Protein AF-A0A6Y4RVZ0-F1 (afdb_monomer_lite)

Sequence (167 aa):
KNNSGSYFFIASILFIFIGVGSVVYKILFAELLGWKANIINALSYLLGFLDVVAIHYLMPDSSITFALVALYAPVAILPIIYISFRYIYVLKTKVNFNTYKLLLSRSSGFLIFSSLSIIVLQTDYIVMSQKLSAADIIKYTVTMKIFGLMFFIYTAVLQALWPVCAE

Organism: Salmonella enteritidis (NCBI:txid149539)

Radius of gyration: 18.91 Å; chains: 1; bounding box: 50×36×54 Å

Structure (mmCIF, N/CA/C/O backbone):
data_AF-A0A6Y4RVZ0-F1
#
_entry.id   AF-A0A6Y4RVZ0-F1
#
loop_
_atom_site.group_PDB
_atom_site.id
_atom_site.type_symbol
_atom_site.label_atom_id
_atom_site.label_alt_id
_atom_site.label_comp_id
_atom_site.label_asym_id
_atom_site.label_entity_id
_atom_site.label_seq_id
_atom_site.pdbx_PDB_ins_code
_atom_site.Cartn_x
_atom_site.Cartn_y
_atom_site.Cartn_z
_atom_site.occupancy
_atom_site.B_iso_or_equiv
_atom_site.auth_seq_id
_atom_site.auth_comp_id
_atom_site.auth_asym_id
_atom_site.auth_atom_id
_atom_site.pdbx_PDB_model_num
ATOM 1 N N . LYS A 1 1 ? 8.655 6.072 -27.971 1.00 44.38 1 LYS A N 1
ATOM 2 C CA . LYS A 1 1 ? 7.985 7.221 -27.304 1.00 44.38 1 LYS A CA 1
ATOM 3 C C . LYS A 1 1 ? 7.981 6.937 -25.807 1.00 44.38 1 LYS A C 1
ATOM 5 O O . LYS A 1 1 ? 7.703 5.806 -25.440 1.00 44.38 1 LYS A O 1
ATOM 10 N N . ASN A 1 2 ? 8.413 7.886 -24.978 1.00 48.25 2 ASN A N 1
ATOM 11 C CA . ASN A 1 2 ? 8.783 7.636 -23.582 1.00 48.25 2 ASN A CA 1
ATOM 12 C C . ASN A 1 2 ? 7.532 7.346 -22.718 1.00 48.25 2 ASN A C 1
ATOM 14 O O . ASN A 1 2 ? 6.879 8.273 -22.247 1.00 48.25 2 ASN A O 1
ATOM 18 N N . ASN A 1 3 ? 7.175 6.066 -22.543 1.00 62.31 3 ASN A N 1
ATOM 19 C CA . ASN A 1 3 ? 6.017 5.613 -21.747 1.00 62.31 3 ASN A CA 1
ATOM 20 C C . ASN A 1 3 ? 6.174 5.858 -20.232 1.00 62.31 3 ASN A C 1
ATOM 22 O O . ASN A 1 3 ? 5.250 5.589 -19.467 1.00 62.31 3 ASN A O 1
ATOM 26 N N . SER A 1 4 ? 7.309 6.407 -19.790 1.00 70.06 4 SER A N 1
ATOM 27 C CA . SER A 1 4 ? 7.631 6.665 -18.381 1.00 70.06 4 SER A CA 1
ATOM 28 C C . SER A 1 4 ? 6.583 7.508 -17.654 1.00 70.06 4 SER A C 1
ATOM 30 O O . SER A 1 4 ? 6.268 7.221 -16.502 1.00 70.06 4 SER A O 1
ATOM 32 N N . GLY A 1 5 ? 5.981 8.493 -18.332 1.00 81.19 5 GLY A N 1
ATOM 33 C CA . GLY A 1 5 ? 4.900 9.297 -17.748 1.00 81.19 5 GLY A CA 1
ATOM 34 C C . GLY A 1 5 ? 3.633 8.484 -17.460 1.00 81.19 5 GLY A C 1
ATOM 35 O O . GLY A 1 5 ? 2.980 8.696 -16.443 1.00 81.19 5 GLY A O 1
ATOM 36 N N . SER A 1 6 ? 3.319 7.504 -18.313 1.00 85.12 6 SER A N 1
ATOM 37 C CA . SER A 1 6 ? 2.167 6.619 -18.118 1.00 85.12 6 SER A CA 1
ATOM 38 C C . SER A 1 6 ? 2.402 5.642 -16.964 1.00 85.12 6 SER A C 1
ATOM 40 O O . SER A 1 6 ? 1.520 5.486 -16.122 1.00 85.12 6 SER A O 1
ATOM 42 N N . TYR A 1 7 ? 3.601 5.052 -16.866 1.00 88.44 7 TYR A N 1
ATOM 43 C CA . TYR A 1 7 ? 3.949 4.163 -15.752 1.00 88.44 7 TYR A CA 1
ATOM 44 C C . TYR A 1 7 ? 3.878 4.887 -14.407 1.00 88.44 7 TYR A C 1
ATOM 46 O O . TYR A 1 7 ? 3.285 4.368 -13.463 1.00 88.44 7 TYR A O 1
ATOM 54 N N . PHE A 1 8 ? 4.431 6.103 -14.338 1.00 89.06 8 PHE A N 1
ATOM 55 C CA . PHE A 1 8 ? 4.379 6.930 -13.137 1.00 89.06 8 PHE A CA 1
ATOM 56 C C . PHE A 1 8 ? 2.935 7.215 -12.716 1.00 89.06 8 PHE A C 1
ATOM 58 O O . PHE A 1 8 ? 2.566 6.953 -11.576 1.00 89.06 8 PHE A O 1
ATOM 65 N N . PHE A 1 9 ? 2.099 7.680 -13.648 1.00 92.94 9 PHE A N 1
ATOM 66 C CA . PHE A 1 9 ? 0.710 8.026 -13.361 1.00 92.94 9 PHE A CA 1
ATOM 67 C C . PHE A 1 9 ? -0.105 6.832 -12.839 1.00 92.94 9 PHE A C 1
ATOM 69 O O . PHE A 1 9 ? -0.793 6.944 -11.824 1.00 92.94 9 PHE A O 1
ATOM 76 N N . ILE A 1 10 ? 0.008 5.674 -13.496 1.00 93.12 10 ILE A N 1
ATOM 77 C CA . ILE A 1 10 ? -0.713 4.455 -13.099 1.00 93.12 10 ILE A CA 1
ATOM 78 C C . ILE A 1 10 ? -0.245 3.977 -11.722 1.00 93.12 10 ILE A C 1
ATOM 80 O O . ILE A 1 10 ? -1.072 3.658 -10.866 1.00 93.12 10 ILE A O 1
ATOM 84 N N . ALA A 1 11 ? 1.067 3.985 -11.477 1.00 92.56 11 ALA A N 1
ATOM 85 C CA . ALA A 1 11 ? 1.624 3.640 -10.177 1.00 92.56 11 ALA A CA 1
ATOM 86 C C . ALA A 1 11 ? 1.118 4.584 -9.076 1.00 92.56 11 ALA A C 1
ATOM 88 O O . ALA A 1 11 ? 0.687 4.116 -8.026 1.00 92.56 11 ALA A O 1
ATOM 89 N N . SER A 1 12 ? 1.109 5.900 -9.317 1.00 93.25 12 SER A N 1
ATOM 90 C CA . SER A 1 12 ? 0.607 6.882 -8.349 1.00 93.25 12 SER A CA 1
ATOM 91 C C . SER A 1 12 ? -0.847 6.622 -7.968 1.00 93.25 12 SER A C 1
ATOM 93 O O . SER A 1 12 ? -1.167 6.631 -6.782 1.00 93.25 12 SER A O 1
ATOM 95 N N . ILE A 1 13 ? -1.717 6.339 -8.944 1.00 94.50 13 ILE A N 1
ATOM 96 C CA . ILE A 1 13 ? -3.122 6.006 -8.672 1.00 94.50 13 ILE A CA 1
ATOM 97 C C . ILE A 1 13 ? -3.213 4.771 -7.773 1.00 94.50 13 ILE A C 1
ATOM 99 O O . ILE A 1 13 ? -3.864 4.820 -6.730 1.00 94.50 13 ILE A O 1
ATOM 103 N N . LEU A 1 14 ? -2.531 3.682 -8.134 1.00 94.94 14 LEU A N 1
ATOM 104 C CA . LEU A 1 14 ? -2.558 2.441 -7.357 1.00 94.94 14 LEU A CA 1
ATOM 105 C C . LEU A 1 14 ? -2.051 2.655 -5.927 1.00 94.94 14 LEU A C 1
ATOM 107 O O . LEU A 1 14 ? -2.698 2.217 -4.978 1.00 94.94 14 LEU A O 1
ATOM 111 N N . PHE A 1 15 ? -0.946 3.382 -5.748 1.00 93.75 15 PHE A N 1
ATOM 112 C CA . PHE A 1 15 ? -0.397 3.655 -4.420 1.00 93.75 15 PHE A CA 1
ATOM 113 C C . PHE A 1 15 ? -1.278 4.577 -3.573 1.00 93.75 15 PHE A C 1
ATOM 115 O O . PHE A 1 15 ? -1.323 4.400 -2.356 1.00 93.75 15 PHE A O 1
ATOM 122 N N . ILE A 1 16 ? -2.034 5.500 -4.179 1.00 94.31 16 ILE A N 1
ATOM 123 C CA . ILE A 1 16 ? -3.056 6.275 -3.460 1.00 94.31 16 ILE A CA 1
ATOM 124 C C . ILE A 1 16 ? -4.141 5.338 -2.922 1.00 94.31 16 ILE A C 1
ATOM 126 O O . ILE A 1 16 ? -4.470 5.409 -1.738 1.00 94.31 16 ILE A O 1
ATOM 130 N N . PHE A 1 17 ? -4.660 4.424 -3.748 1.00 94.38 17 PHE A N 1
ATOM 131 C CA . PHE A 1 17 ? -5.671 3.464 -3.300 1.00 94.38 17 PHE A CA 1
ATOM 132 C C . PHE A 1 17 ? -5.137 2.504 -2.231 1.00 94.38 17 PHE A C 1
ATOM 134 O O . PHE A 1 17 ? -5.833 2.255 -1.249 1.00 94.38 17 PHE A O 1
ATOM 141 N N . ILE A 1 18 ? -3.890 2.035 -2.346 1.00 94.88 18 ILE A N 1
ATOM 142 C CA . ILE A 1 18 ? -3.221 1.263 -1.284 1.00 94.88 18 ILE A CA 1
ATOM 143 C C . ILE A 1 18 ? -3.139 2.088 0.008 1.00 94.88 18 ILE A C 1
ATOM 145 O O . ILE A 1 18 ? -3.452 1.587 1.090 1.00 94.88 18 ILE A O 1
ATOM 149 N N . GLY A 1 19 ? -2.766 3.367 -0.094 1.00 91.31 19 GLY A N 1
ATOM 150 C CA . GLY A 1 19 ? -2.718 4.292 1.036 1.00 91.31 19 GLY A CA 1
ATOM 151 C C . GLY A 1 19 ? -4.073 4.431 1.732 1.00 91.31 19 GLY A C 1
ATOM 152 O O . GLY A 1 19 ? -4.146 4.310 2.955 1.00 91.31 19 GLY A O 1
ATOM 153 N N . VAL A 1 20 ? -5.155 4.596 0.969 1.00 91.06 20 VAL A N 1
ATOM 154 C CA . VAL A 1 20 ? -6.533 4.637 1.491 1.00 91.06 20 VAL A CA 1
ATOM 155 C C . VAL A 1 20 ? -6.924 3.299 2.127 1.00 91.06 20 VAL A C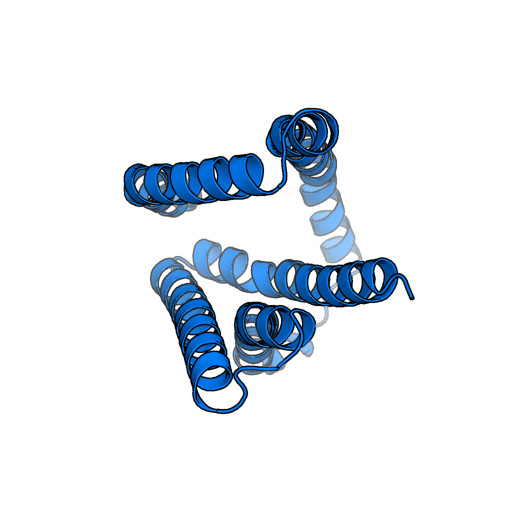 1
ATOM 157 O O . VAL A 1 20 ? -7.414 3.272 3.256 1.00 91.06 20 VAL A O 1
ATOM 160 N N . GLY A 1 21 ? -6.651 2.180 1.453 1.00 91.06 21 GLY A N 1
ATOM 161 C CA . GLY A 1 21 ? -6.930 0.833 1.952 1.00 91.06 21 GLY A CA 1
ATOM 162 C C . GLY A 1 21 ? -6.201 0.505 3.259 1.00 91.06 21 GLY A C 1
ATOM 163 O O . GLY A 1 21 ? -6.743 -0.208 4.102 1.00 91.06 21 GLY A O 1
ATOM 164 N N . SER A 1 22 ? -5.020 1.091 3.491 1.00 90.06 22 SER A N 1
ATOM 165 C CA . SER A 1 22 ? -4.220 0.858 4.702 1.00 90.06 22 SER A CA 1
ATOM 166 C C . SER A 1 22 ? -4.921 1.256 6.010 1.00 90.06 22 SER A C 1
ATOM 168 O O . SER A 1 22 ? -4.574 0.750 7.080 1.00 90.06 22 SER A O 1
ATOM 170 N N . VAL A 1 23 ? -5.942 2.120 5.939 1.00 90.31 23 VAL A N 1
ATOM 171 C CA . VAL A 1 23 ? -6.777 2.500 7.089 1.00 90.31 23 VAL A CA 1
ATOM 172 C C . VAL A 1 23 ? -7.448 1.274 7.716 1.00 90.31 23 VAL A C 1
ATOM 174 O O . VAL A 1 23 ? -7.554 1.197 8.938 1.00 90.31 23 VAL A O 1
ATOM 177 N N . VAL A 1 24 ? -7.816 0.274 6.909 1.00 91.81 24 VAL A N 1
ATOM 178 C CA . VAL A 1 24 ? -8.423 -0.982 7.381 1.00 91.81 24 VAL A CA 1
ATOM 179 C C . VAL A 1 24 ? -7.534 -1.707 8.364 1.00 91.81 24 VAL A C 1
ATOM 181 O O . VAL A 1 24 ? -8.006 -2.167 9.400 1.00 91.81 24 VAL A O 1
ATOM 184 N N . TYR A 1 25 ? -6.244 -1.794 8.054 1.00 90.25 25 TYR A N 1
ATOM 185 C CA . TYR A 1 25 ? -5.299 -2.486 8.913 1.00 90.25 25 TYR A CA 1
ATOM 186 C C . TYR A 1 25 ? -5.210 -1.784 10.266 1.00 90.25 25 TYR A C 1
ATOM 188 O O . TYR A 1 25 ? -5.292 -2.447 11.294 1.00 90.25 25 TYR A O 1
ATOM 196 N N . LYS A 1 26 ? -5.163 -0.445 10.282 1.00 88.56 26 LYS A N 1
ATOM 197 C CA . LYS A 1 26 ? -5.144 0.345 11.523 1.00 88.56 26 LYS A CA 1
ATOM 198 C C . LYS A 1 26 ? -6.402 0.133 12.369 1.00 88.56 26 LYS A C 1
ATOM 200 O O . LYS A 1 26 ? -6.280 -0.047 13.575 1.00 88.56 26 LYS A O 1
ATOM 205 N N . ILE A 1 27 ? -7.585 0.107 11.746 1.00 89.06 27 ILE A N 1
ATOM 206 C CA . ILE A 1 27 ? -8.851 -0.176 12.443 1.00 89.06 27 ILE A CA 1
ATOM 207 C C . ILE A 1 27 ? -8.824 -1.586 13.045 1.00 89.06 27 ILE A C 1
ATOM 209 O O . ILE A 1 27 ? -9.108 -1.757 14.224 1.00 89.06 27 ILE A O 1
ATOM 213 N N . LEU A 1 28 ? -8.426 -2.595 12.267 1.00 90.56 28 LEU A N 1
ATOM 214 C CA . LEU A 1 28 ? -8.370 -3.982 12.732 1.00 90.56 28 LEU A CA 1
ATOM 215 C C . LEU A 1 28 ? -7.349 -4.193 13.855 1.00 90.56 28 LEU A C 1
ATOM 217 O O . LEU A 1 28 ? -7.626 -4.959 14.772 1.00 90.56 28 LEU A O 1
ATOM 221 N N . PHE A 1 29 ? -6.193 -3.527 13.808 1.00 87.62 29 PHE A N 1
ATOM 222 C CA . PHE A 1 29 ? -5.221 -3.568 14.902 1.00 87.62 29 PHE A CA 1
ATOM 223 C C . PHE A 1 29 ? -5.754 -2.890 16.170 1.00 87.62 29 PHE A C 1
ATOM 225 O O . PHE A 1 29 ? -5.548 -3.425 17.255 1.00 87.62 29 PHE A O 1
ATOM 232 N N . ALA A 1 30 ? -6.480 -1.775 16.041 1.00 86.38 30 ALA A N 1
ATOM 233 C CA . ALA A 1 30 ? -7.134 -1.120 17.175 1.00 86.38 30 ALA A CA 1
ATOM 234 C C . ALA A 1 30 ? -8.264 -1.975 17.781 1.00 86.38 30 ALA A C 1
ATOM 236 O O . ALA A 1 30 ? -8.477 -1.953 18.983 1.00 86.38 30 ALA A O 1
ATOM 237 N N . GLU A 1 31 ? -8.956 -2.778 16.970 1.00 88.19 31 GLU A N 1
ATOM 238 C CA . GLU A 1 31 ? -9.970 -3.740 17.431 1.00 88.19 31 GLU A CA 1
ATOM 239 C C . GLU A 1 31 ? -9.374 -5.059 17.976 1.00 88.19 31 GLU A C 1
ATOM 241 O O . GLU A 1 31 ? -10.116 -6.016 18.190 1.00 88.19 31 GLU A O 1
ATOM 246 N N . LEU A 1 32 ? -8.047 -5.167 18.147 1.00 87.31 32 LEU A N 1
ATOM 247 C CA . LEU A 1 32 ? -7.342 -6.408 18.524 1.00 87.31 32 LEU A CA 1
ATOM 248 C C . LEU A 1 32 ? -7.557 -7.583 17.540 1.00 87.31 32 LEU A C 1
ATOM 250 O O . LEU A 1 32 ? -7.323 -8.750 17.851 1.00 87.31 32 LEU A O 1
ATOM 254 N N . LEU A 1 33 ? -7.946 -7.282 16.300 1.00 88.56 33 LEU A N 1
ATOM 255 C CA . LEU A 1 33 ? -8.142 -8.227 15.197 1.00 88.56 33 LEU A CA 1
ATOM 256 C C . LEU A 1 33 ? -6.975 -8.185 14.196 1.00 88.56 33 LEU A C 1
ATOM 258 O O . LEU A 1 33 ? -7.170 -8.392 12.994 1.00 88.56 33 LEU A O 1
ATOM 262 N N . GLY A 1 34 ? -5.750 -7.949 14.678 1.00 86.25 34 GLY A N 1
ATOM 263 C CA . GLY A 1 34 ? -4.541 -7.843 13.848 1.00 86.25 34 GLY A CA 1
ATOM 264 C C . GLY A 1 34 ? -4.282 -9.068 12.960 1.00 86.25 34 GLY A C 1
ATOM 265 O O . GLY A 1 34 ? -3.785 -8.940 11.843 1.00 86.25 34 GLY A O 1
ATOM 266 N N . TRP A 1 35 ? -4.720 -10.258 13.385 1.00 87.56 35 TRP A N 1
ATOM 267 C CA . TRP A 1 35 ? -4.651 -11.466 12.557 1.00 87.56 35 TRP A CA 1
ATOM 268 C C . TRP A 1 35 ? -5.460 -11.331 11.253 1.00 87.56 35 TRP A C 1
ATOM 270 O O . TRP A 1 35 ? -4.984 -11.747 10.198 1.00 87.56 35 TRP A O 1
ATOM 280 N N . LYS A 1 36 ? -6.638 -10.682 11.284 1.00 91.25 36 LYS A N 1
ATOM 281 C CA . LYS A 1 36 ? -7.442 -10.417 10.076 1.00 91.25 36 LYS A CA 1
ATOM 282 C C . LYS A 1 36 ? -6.737 -9.431 9.154 1.00 91.25 36 LYS A C 1
ATOM 284 O O . LYS A 1 36 ? -6.757 -9.629 7.943 1.00 91.25 36 LYS A O 1
ATOM 289 N N . ALA A 1 37 ? -6.101 -8.399 9.715 1.00 91.00 37 ALA A N 1
ATOM 290 C CA . ALA A 1 37 ? -5.338 -7.423 8.938 1.00 91.00 37 ALA A CA 1
ATOM 291 C C . ALA A 1 37 ? -4.217 -8.112 8.147 1.00 91.00 37 ALA A C 1
ATOM 293 O O . ALA A 1 37 ? -4.094 -7.908 6.940 1.00 91.00 37 ALA A O 1
ATOM 294 N N . ASN A 1 38 ? -3.474 -9.001 8.811 1.00 90.31 38 ASN A N 1
ATOM 295 C CA . ASN A 1 38 ? -2.401 -9.767 8.185 1.00 90.31 38 ASN A CA 1
ATOM 296 C C . ASN A 1 38 ? -2.916 -10.738 7.115 1.00 90.31 38 ASN A C 1
ATOM 298 O O . ASN A 1 38 ? -2.315 -10.811 6.048 1.00 90.31 38 ASN A O 1
ATOM 302 N N . ILE A 1 39 ? -4.040 -11.432 7.346 1.00 92.31 39 ILE A N 1
ATOM 303 C CA . ILE A 1 39 ? -4.639 -12.325 6.338 1.00 92.31 39 ILE A CA 1
ATOM 304 C C . ILE A 1 39 ? -5.091 -11.550 5.100 1.00 92.31 39 ILE A C 1
ATOM 306 O O . ILE A 1 39 ? -4.783 -11.966 3.988 1.00 92.31 39 ILE A O 1
ATOM 310 N N . ILE A 1 40 ? -5.790 -10.421 5.266 1.00 93.56 40 ILE A N 1
ATOM 311 C CA . ILE A 1 40 ? -6.242 -9.599 4.130 1.00 93.56 40 ILE A CA 1
ATOM 312 C C . ILE A 1 40 ? -5.035 -9.130 3.315 1.00 93.56 40 ILE A C 1
ATOM 314 O O . ILE A 1 40 ? -5.032 -9.254 2.090 1.00 93.56 40 ILE A O 1
ATOM 318 N N . ASN A 1 41 ? -3.990 -8.641 3.985 1.00 92.31 41 ASN A N 1
ATOM 319 C CA . ASN A 1 41 ? -2.780 -8.177 3.318 1.00 92.31 41 ASN A CA 1
ATOM 320 C C . ASN A 1 41 ? -2.057 -9.322 2.584 1.00 92.31 41 ASN A C 1
ATOM 322 O O . ASN A 1 41 ? -1.713 -9.190 1.411 1.00 92.31 41 ASN A O 1
ATOM 326 N N . ALA A 1 42 ? -1.894 -10.475 3.240 1.00 92.69 42 ALA A N 1
ATOM 327 C CA . ALA A 1 42 ? -1.274 -11.662 2.655 1.00 92.69 42 ALA A CA 1
ATOM 328 C C . ALA A 1 42 ? -2.045 -12.182 1.435 1.00 92.69 42 ALA A C 1
ATOM 330 O O . ALA A 1 42 ? -1.436 -12.425 0.397 1.00 92.69 42 ALA A O 1
ATOM 331 N N . LEU A 1 43 ? -3.376 -12.295 1.522 1.00 95.56 43 LEU A N 1
ATOM 332 C CA . LEU A 1 43 ? -4.218 -12.709 0.397 1.00 95.56 43 LEU A CA 1
ATOM 333 C C . LEU A 1 43 ? -4.125 -11.729 -0.771 1.00 95.56 43 LEU A C 1
ATOM 335 O O . LEU A 1 43 ? -4.069 -12.155 -1.919 1.00 95.56 43 LEU A O 1
ATOM 339 N N . SER A 1 44 ? -4.060 -10.428 -0.486 1.00 95.44 44 SER A N 1
ATOM 340 C CA . SER A 1 44 ? -3.939 -9.416 -1.534 1.00 95.44 44 SER A CA 1
ATOM 341 C C . SER A 1 44 ? -2.623 -9.542 -2.303 1.00 95.44 44 SER A C 1
ATOM 343 O O . SER A 1 44 ? -2.626 -9.528 -3.530 1.00 95.44 44 SER A O 1
ATOM 345 N N . TYR A 1 45 ? -1.500 -9.726 -1.602 1.00 94.19 45 TYR A N 1
ATOM 346 C CA . TYR A 1 45 ? -0.208 -9.955 -2.253 1.00 94.19 45 TYR A CA 1
ATOM 347 C C . TYR A 1 45 ? -0.109 -11.328 -2.927 1.00 94.19 45 TYR A C 1
ATOM 349 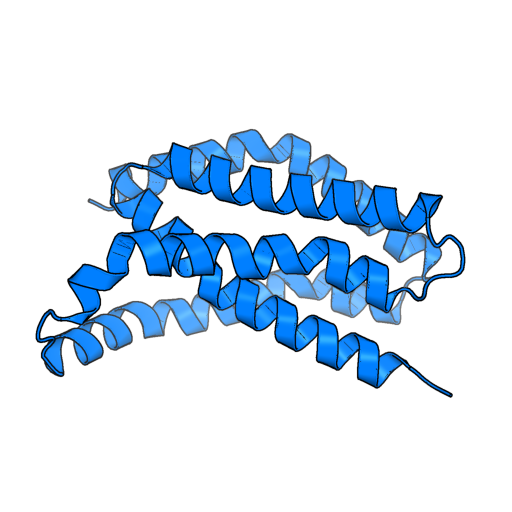O O . TYR A 1 45 ? 0.527 -11.434 -3.973 1.00 94.19 45 TYR A O 1
ATOM 357 N N . LEU A 1 46 ? -0.741 -12.365 -2.369 1.00 96.69 46 LEU A N 1
ATOM 358 C CA . LEU A 1 46 ? -0.792 -13.691 -2.984 1.00 96.69 46 LEU A CA 1
ATOM 359 C C . LEU A 1 46 ? -1.542 -13.648 -4.318 1.00 96.69 46 LEU A C 1
ATOM 361 O O . LEU A 1 46 ? -1.042 -14.172 -5.307 1.00 96.69 46 LEU A O 1
ATOM 365 N N . LEU A 1 47 ? -2.701 -12.987 -4.360 1.00 96.88 47 LEU A N 1
ATOM 366 C CA . LEU A 1 47 ? -3.455 -12.787 -5.597 1.00 96.88 47 LEU A CA 1
ATOM 367 C C . LEU A 1 47 ? -2.648 -11.973 -6.610 1.00 96.88 47 LEU A C 1
ATOM 369 O O . LEU A 1 47 ? -2.503 -12.412 -7.742 1.00 96.88 47 LEU A O 1
ATOM 373 N N . GLY A 1 48 ? -2.018 -10.873 -6.186 1.00 96.50 48 GLY A N 1
ATOM 374 C CA . GLY A 1 48 ? -1.161 -10.090 -7.080 1.00 96.50 48 GLY A CA 1
ATOM 375 C C . GLY A 1 48 ? 0.022 -10.888 -7.643 1.00 96.50 48 GLY A C 1
ATOM 376 O O . GLY A 1 48 ? 0.386 -10.725 -8.805 1.00 96.50 48 GLY A O 1
ATOM 377 N N . PHE A 1 49 ? 0.610 -11.792 -6.853 1.00 95.62 49 PHE A N 1
ATOM 378 C CA . PHE A 1 49 ? 1.638 -12.711 -7.342 1.00 95.62 49 PHE A CA 1
ATOM 379 C C . PHE A 1 49 ? 1.080 -13.696 -8.377 1.00 95.62 49 PHE A C 1
ATOM 381 O O . PHE A 1 49 ? 1.677 -13.859 -9.440 1.00 95.62 49 PHE A O 1
ATOM 388 N N . LEU A 1 50 ? -0.068 -14.321 -8.093 1.00 96.69 50 LEU A N 1
ATOM 389 C CA . LEU A 1 50 ? -0.729 -15.236 -9.026 1.00 96.69 50 LEU A CA 1
ATOM 390 C C . LEU A 1 50 ? -1.101 -14.538 -10.340 1.00 96.69 50 LEU A C 1
ATOM 392 O O . LEU A 1 50 ? -0.892 -15.119 -11.400 1.00 96.69 50 LEU A O 1
ATOM 396 N N . ASP A 1 51 ? -1.564 -13.289 -10.285 1.00 94.88 51 ASP A N 1
ATOM 397 C CA . ASP A 1 51 ? -1.902 -12.497 -11.470 1.00 94.88 51 ASP A CA 1
ATOM 398 C C . ASP A 1 51 ? -0.660 -12.211 -12.330 1.00 94.88 51 ASP A C 1
ATOM 400 O O . ASP A 1 51 ? -0.700 -12.350 -13.553 1.00 94.88 51 ASP A O 1
ATOM 404 N N . VAL A 1 52 ? 0.478 -11.873 -11.711 1.00 95.06 52 VAL A N 1
ATOM 405 C CA . VAL A 1 52 ? 1.748 -11.685 -12.437 1.00 95.06 52 VAL A CA 1
ATOM 406 C C . VAL A 1 52 ? 2.229 -12.993 -13.070 1.00 95.06 52 VAL A C 1
ATOM 408 O O . VAL A 1 52 ? 2.670 -12.989 -14.220 1.00 95.06 52 VAL A O 1
ATOM 411 N N . VAL A 1 53 ? 2.120 -14.118 -12.357 1.00 95.06 53 VAL A N 1
ATOM 412 C CA . VAL A 1 53 ? 2.456 -15.445 -12.899 1.00 95.06 53 VAL A CA 1
ATOM 413 C C . VAL A 1 53 ? 1.540 -15.795 -14.074 1.00 95.06 53 VAL A C 1
ATOM 415 O O . VAL A 1 53 ? 2.021 -16.244 -15.113 1.00 95.06 53 VAL A O 1
ATOM 418 N N . ALA A 1 54 ? 0.237 -15.542 -13.954 1.00 94.19 54 ALA A N 1
ATOM 419 C CA . ALA A 1 54 ? -0.722 -15.766 -15.028 1.00 94.19 54 ALA A CA 1
ATOM 420 C C . ALA A 1 54 ? -0.390 -14.919 -16.264 1.00 94.19 54 ALA A C 1
ATOM 422 O O . ALA A 1 54 ? -0.381 -15.445 -17.374 1.00 94.19 54 ALA A O 1
ATOM 423 N N . ILE A 1 55 ? -0.039 -13.642 -16.085 1.00 93.88 55 ILE A N 1
ATOM 424 C CA . ILE A 1 55 ? 0.402 -12.770 -17.182 1.00 93.88 55 ILE A CA 1
ATOM 425 C C . ILE A 1 55 ? 1.662 -13.313 -17.852 1.00 93.88 55 ILE A C 1
ATOM 427 O O . ILE A 1 55 ? 1.722 -13.332 -19.077 1.00 93.88 55 ILE A O 1
ATOM 431 N N . HIS A 1 56 ? 2.646 -13.784 -17.084 1.00 92.06 56 HIS A N 1
ATOM 432 C CA . HIS A 1 56 ? 3.877 -14.335 -17.649 1.00 92.06 56 HIS A CA 1
ATOM 433 C C . HIS A 1 56 ? 3.609 -15.514 -18.599 1.00 92.06 56 HIS A C 1
ATOM 435 O O . HIS A 1 56 ? 4.214 -15.586 -19.666 1.00 92.06 56 HIS A O 1
ATOM 441 N N . TYR A 1 57 ? 2.680 -16.406 -18.240 1.00 93.06 57 TYR A N 1
ATOM 442 C CA . TYR A 1 57 ? 2.351 -17.577 -19.056 1.00 93.06 57 TYR A CA 1
ATOM 443 C C . TYR A 1 57 ? 1.343 -17.297 -20.178 1.00 93.06 57 TYR A C 1
ATOM 445 O O . TYR A 1 57 ? 1.469 -17.865 -21.259 1.00 93.06 57 TYR A O 1
ATOM 453 N N . LEU A 1 58 ? 0.338 -16.449 -19.941 1.00 93.12 58 LEU A N 1
ATOM 454 C CA . LEU A 1 58 ? -0.740 -16.183 -20.904 1.00 93.12 58 LEU A CA 1
ATOM 455 C C . LEU A 1 58 ? -0.399 -15.054 -21.884 1.00 93.12 58 LEU A C 1
ATOM 457 O O . LEU A 1 58 ? -0.912 -15.031 -23.000 1.00 93.12 58 LEU A O 1
ATOM 461 N N . MET A 1 59 ? 0.428 -14.095 -21.463 1.00 91.12 59 MET A N 1
ATOM 462 C CA . MET A 1 59 ? 0.759 -12.879 -22.211 1.00 91.12 59 MET A CA 1
ATOM 463 C C . MET A 1 59 ? 2.249 -12.513 -22.033 1.00 91.12 59 MET A C 1
ATOM 465 O O . MET A 1 59 ? 2.564 -11.469 -21.450 1.00 91.12 59 MET A O 1
ATOM 469 N N . PRO A 1 60 ? 3.186 -13.341 -22.534 1.00 82.69 60 PRO A N 1
ATOM 470 C CA . PRO A 1 60 ? 4.624 -13.160 -22.306 1.00 82.69 60 PRO A CA 1
ATOM 471 C C . PRO A 1 60 ? 5.182 -11.843 -22.874 1.00 82.69 60 PRO A C 1
ATOM 473 O O . PRO A 1 60 ? 6.093 -11.270 -22.284 1.00 82.69 60 PRO A O 1
ATOM 476 N N . ASP A 1 61 ? 4.587 -11.315 -23.949 1.00 86.38 61 ASP A N 1
ATOM 477 C CA . ASP A 1 61 ? 4.970 -10.032 -24.566 1.00 86.38 61 ASP A CA 1
ATOM 478 C C . ASP A 1 61 ? 4.218 -8.819 -23.979 1.00 86.38 61 ASP A C 1
ATOM 480 O O . ASP A 1 61 ? 4.204 -7.726 -24.555 1.00 86.38 61 ASP A O 1
ATOM 484 N N . SER A 1 62 ? 3.531 -8.998 -22.846 1.00 85.75 62 SER A N 1
ATOM 485 C CA . SER A 1 62 ? 2.785 -7.919 -22.200 1.00 85.75 62 SER A CA 1
ATOM 486 C C . SER A 1 62 ? 3.700 -6.805 -21.685 1.00 85.75 62 SER A C 1
ATOM 488 O O . SER A 1 62 ? 4.856 -7.001 -21.308 1.00 85.75 62 SER A O 1
ATOM 490 N N . SER A 1 63 ? 3.169 -5.582 -21.665 1.00 87.56 63 SER A N 1
ATOM 491 C CA . SER A 1 63 ? 3.914 -4.431 -21.162 1.00 87.56 63 SER A CA 1
ATOM 492 C C . SER A 1 63 ? 4.051 -4.473 -19.639 1.00 87.56 63 SER A C 1
ATOM 494 O O . SER A 1 63 ? 3.189 -4.985 -18.923 1.00 87.56 63 SER A O 1
ATOM 496 N N . ILE A 1 64 ? 5.095 -3.823 -19.122 1.00 88.44 64 ILE A N 1
ATOM 497 C CA . ILE A 1 64 ? 5.341 -3.712 -17.676 1.00 88.44 64 ILE A CA 1
ATOM 498 C C . ILE A 1 64 ? 4.167 -3.082 -16.907 1.00 88.44 64 ILE A C 1
ATOM 500 O O . ILE A 1 64 ? 3.986 -3.356 -15.723 1.00 88.44 64 ILE A O 1
ATOM 504 N N . THR A 1 65 ? 3.329 -2.282 -17.579 1.00 90.19 65 THR A N 1
ATOM 505 C CA . THR A 1 65 ? 2.098 -1.731 -17.000 1.00 90.19 65 THR A CA 1
ATOM 506 C C . THR A 1 65 ? 1.157 -2.829 -16.524 1.00 90.19 65 THR A C 1
ATOM 508 O O . THR A 1 65 ? 0.591 -2.704 -15.443 1.00 90.19 65 THR A O 1
ATOM 511 N N . PHE A 1 66 ? 0.990 -3.899 -17.306 1.00 90.19 66 PHE A N 1
ATOM 512 C CA . PHE A 1 66 ? 0.095 -4.995 -16.942 1.00 90.19 66 PHE A CA 1
ATOM 513 C C . PHE A 1 66 ? 0.601 -5.731 -15.706 1.00 90.19 66 PHE A C 1
ATOM 515 O O . PHE A 1 66 ? -0.181 -5.961 -14.791 1.00 90.19 66 PHE A O 1
ATOM 522 N N . ALA A 1 67 ? 1.906 -6.003 -15.626 1.00 91.06 67 ALA A N 1
ATOM 523 C CA . ALA A 1 67 ? 2.510 -6.602 -14.437 1.00 91.06 67 ALA A CA 1
ATOM 524 C C . ALA A 1 67 ? 2.357 -5.704 -13.194 1.00 91.06 67 ALA A C 1
ATOM 526 O O . ALA A 1 67 ? 2.067 -6.190 -12.103 1.00 91.06 67 ALA A O 1
ATOM 527 N N . LEU A 1 68 ? 2.501 -4.384 -13.363 1.00 92.44 68 LEU A N 1
ATOM 528 C CA . LEU A 1 68 ? 2.325 -3.410 -12.285 1.00 92.44 68 LEU A CA 1
ATOM 529 C C . LEU A 1 68 ? 0.876 -3.396 -11.776 1.00 92.44 68 LEU A C 1
ATOM 531 O O . LEU A 1 68 ? 0.647 -3.462 -10.568 1.00 92.44 68 LEU A O 1
ATOM 535 N N . VAL A 1 69 ? -0.099 -3.341 -12.686 1.00 94.06 69 VAL A N 1
ATOM 536 C CA . VAL A 1 69 ? -1.525 -3.371 -12.335 1.00 94.06 69 VAL A CA 1
ATOM 537 C C . VAL A 1 69 ? -1.893 -4.702 -11.687 1.00 94.06 69 VAL A C 1
ATOM 539 O O . VAL A 1 69 ? -2.509 -4.689 -10.629 1.00 94.06 69 VAL A O 1
ATOM 542 N N . ALA A 1 70 ? -1.476 -5.830 -12.258 1.00 94.56 70 ALA A N 1
ATOM 543 C CA . ALA A 1 70 ? -1.737 -7.159 -11.711 1.00 94.56 70 ALA A CA 1
ATOM 544 C C . ALA A 1 70 ? -1.219 -7.322 -10.281 1.00 94.56 70 ALA A C 1
ATOM 546 O O . ALA A 1 70 ? -1.945 -7.786 -9.411 1.00 94.56 70 ALA A O 1
ATOM 547 N N . LEU A 1 71 ? 0.005 -6.868 -10.005 1.00 94.69 71 LEU A N 1
ATOM 548 C CA . LEU A 1 71 ? 0.576 -7.004 -8.670 1.00 94.69 71 LEU A CA 1
ATOM 549 C C . LEU A 1 71 ? -0.142 -6.135 -7.628 1.00 94.69 71 LEU A C 1
ATOM 551 O O . LEU A 1 71 ? -0.374 -6.576 -6.503 1.00 94.69 71 LEU A O 1
ATOM 555 N N . TYR A 1 72 ? -0.448 -4.881 -7.971 1.00 95.62 72 TYR A N 1
ATOM 556 C CA . TYR A 1 72 ? -0.879 -3.884 -6.988 1.00 95.62 72 TYR A CA 1
ATOM 557 C C . TYR A 1 72 ? -2.388 -3.641 -6.943 1.00 95.62 72 TYR A C 1
ATOM 559 O O . TYR A 1 72 ? -2.874 -3.136 -5.930 1.00 95.62 72 TYR A O 1
ATOM 567 N N . ALA A 1 73 ? -3.152 -4.004 -7.976 1.00 94.94 73 ALA A N 1
ATOM 568 C CA . ALA A 1 73 ? -4.604 -3.831 -7.968 1.00 94.94 73 ALA A CA 1
ATOM 569 C C . ALA A 1 73 ? -5.291 -4.652 -6.862 1.00 94.94 73 ALA A C 1
ATOM 571 O O . ALA A 1 73 ? -6.093 -4.063 -6.133 1.00 94.94 73 ALA A O 1
ATOM 572 N N . PRO A 1 74 ? -4.956 -5.938 -6.625 1.00 95.88 74 PRO A N 1
ATOM 573 C CA . PRO A 1 74 ? -5.529 -6.682 -5.504 1.00 95.88 74 PRO A CA 1
ATOM 574 C C . PRO A 1 74 ? -5.212 -6.020 -4.156 1.00 95.88 74 PRO A C 1
ATOM 576 O O . PRO A 1 74 ? -6.106 -5.839 -3.333 1.00 95.88 74 PRO A O 1
ATOM 579 N N . VAL A 1 75 ? -3.969 -5.562 -3.966 1.00 94.62 75 VAL A N 1
ATOM 580 C CA . VAL A 1 75 ? -3.503 -4.857 -2.752 1.00 94.62 75 VAL A CA 1
ATOM 581 C C . VAL A 1 75 ? -4.248 -3.543 -2.520 1.00 94.62 75 VAL A C 1
ATOM 583 O O . VAL A 1 75 ? -4.541 -3.192 -1.379 1.00 94.62 75 VAL A O 1
ATOM 586 N N . ALA A 1 76 ? -4.585 -2.828 -3.589 1.00 94.31 76 ALA A N 1
ATOM 587 C CA . ALA A 1 76 ? -5.359 -1.598 -3.527 1.00 94.31 76 ALA A CA 1
ATOM 588 C C . ALA A 1 76 ? -6.842 -1.856 -3.205 1.00 94.31 76 ALA A C 1
ATOM 590 O O . ALA A 1 76 ? -7.448 -1.135 -2.414 1.00 94.31 76 ALA A O 1
ATOM 591 N N . ILE A 1 77 ? -7.436 -2.875 -3.829 1.00 94.25 77 ILE A N 1
ATOM 592 C CA . ILE A 1 77 ? -8.889 -3.051 -3.895 1.00 94.25 77 ILE A CA 1
ATOM 593 C C . ILE A 1 77 ? -9.428 -3.889 -2.731 1.00 94.25 77 ILE A C 1
ATOM 595 O O . ILE A 1 77 ? -10.441 -3.518 -2.141 1.00 94.25 77 ILE A O 1
ATOM 599 N N . LEU A 1 78 ? -8.776 -4.997 -2.365 1.00 94.81 78 LEU A N 1
ATOM 600 C CA . LEU A 1 78 ? -9.285 -5.928 -1.346 1.00 94.81 78 LEU A CA 1
ATOM 601 C C . LEU A 1 78 ? -9.544 -5.272 0.018 1.00 94.81 78 LEU A C 1
ATOM 603 O O . LEU A 1 78 ? -10.624 -5.494 0.574 1.00 94.81 78 LEU A O 1
ATOM 607 N N . PRO A 1 79 ? -8.642 -4.431 0.561 1.00 93.94 79 PRO A N 1
ATOM 608 C CA . PRO A 1 79 ? -8.914 -3.729 1.812 1.00 93.94 79 PRO A CA 1
ATOM 609 C C . PRO A 1 79 ? -10.114 -2.785 1.688 1.00 93.94 79 PRO A C 1
ATOM 611 O O . PRO A 1 79 ? -10.960 -2.739 2.577 1.00 93.94 79 PRO A O 1
ATOM 614 N N . ILE A 1 80 ? -10.247 -2.076 0.565 1.00 92.44 80 ILE A N 1
ATOM 615 C CA . ILE A 1 80 ? -11.374 -1.164 0.329 1.00 92.44 80 ILE A CA 1
ATOM 616 C C . ILE A 1 80 ? -12.687 -1.946 0.248 1.00 92.44 80 ILE A C 1
ATOM 618 O O . ILE A 1 80 ? -13.663 -1.588 0.897 1.00 92.44 80 ILE A O 1
ATOM 622 N N . ILE A 1 81 ? -12.711 -3.064 -0.473 1.00 92.75 81 ILE A N 1
ATOM 623 C CA . ILE A 1 81 ? -13.879 -3.946 -0.509 1.00 92.75 81 ILE A CA 1
ATOM 624 C C . ILE A 1 81 ? -14.238 -4.405 0.911 1.00 92.75 81 ILE A C 1
ATOM 626 O O . ILE A 1 81 ? -15.400 -4.329 1.317 1.00 92.75 81 ILE A O 1
ATOM 630 N N . TYR A 1 82 ? -13.242 -4.823 1.694 1.00 92.19 82 TYR A N 1
ATOM 631 C CA . TYR A 1 82 ? -13.446 -5.269 3.068 1.00 92.19 82 TYR A CA 1
ATOM 632 C C . TYR A 1 82 ? -14.044 -4.172 3.962 1.00 92.19 82 TYR A C 1
ATOM 634 O O . TYR A 1 82 ? -15.007 -4.437 4.687 1.00 92.19 82 TYR A O 1
ATOM 642 N N . ILE A 1 83 ? -13.518 -2.939 3.907 1.00 89.06 83 ILE A N 1
ATOM 643 C CA . ILE A 1 83 ? -14.033 -1.830 4.726 1.00 89.06 83 ILE A CA 1
ATOM 644 C C . ILE A 1 83 ? -15.455 -1.468 4.334 1.00 89.06 83 ILE A C 1
ATOM 646 O O . ILE A 1 83 ? -16.293 -1.261 5.212 1.00 89.06 83 ILE A O 1
ATOM 650 N N . SER A 1 84 ? -15.730 -1.439 3.027 1.00 89.06 84 SER A N 1
ATOM 651 C CA . SER A 1 84 ? -17.053 -1.150 2.503 1.00 89.06 84 SER A CA 1
ATOM 652 C C . SER A 1 84 ? -18.040 -2.179 3.023 1.00 89.06 84 SER A C 1
ATOM 654 O O . SER A 1 84 ? -18.994 -1.788 3.674 1.00 89.06 84 SER A O 1
ATOM 656 N N . PHE A 1 85 ? -17.793 -3.481 2.868 1.00 89.56 85 PHE A N 1
ATOM 657 C CA . PHE A 1 85 ? -18.731 -4.495 3.357 1.00 89.56 85 P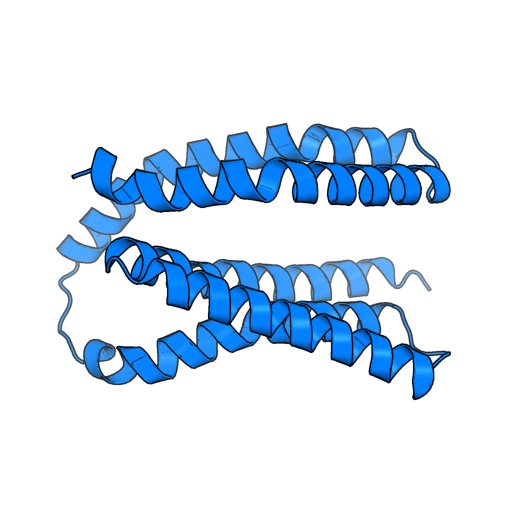HE A CA 1
ATOM 658 C C . PHE A 1 85 ? -18.912 -4.485 4.876 1.00 89.56 85 PHE A C 1
ATOM 660 O O . PHE A 1 85 ? -20.037 -4.611 5.360 1.00 89.56 85 PHE A O 1
ATOM 667 N N . ARG A 1 86 ? -17.828 -4.327 5.642 1.00 87.69 86 ARG A N 1
ATOM 668 C CA . ARG A 1 86 ? -17.885 -4.443 7.104 1.00 87.69 86 ARG A CA 1
ATOM 669 C C . ARG A 1 86 ? -18.506 -3.224 7.783 1.00 87.69 86 ARG A C 1
ATOM 671 O O . ARG A 1 86 ? -19.233 -3.386 8.760 1.00 87.69 86 ARG A O 1
ATOM 678 N N . TYR A 1 87 ? -18.236 -2.021 7.280 1.00 85.31 87 TYR A N 1
ATOM 679 C CA . TYR A 1 87 ? -18.608 -0.773 7.950 1.00 85.31 87 TYR A CA 1
ATOM 680 C C . TYR A 1 87 ? -19.660 0.051 7.192 1.00 85.31 87 TYR A C 1
ATOM 682 O O . TYR A 1 87 ? -19.965 1.166 7.616 1.00 85.31 87 TYR A O 1
ATOM 690 N N . ILE A 1 88 ? -20.291 -0.491 6.137 1.00 83.50 88 ILE A N 1
ATOM 691 C CA . ILE A 1 88 ? -21.362 0.208 5.395 1.00 83.50 88 ILE A CA 1
ATOM 692 C C . ILE A 1 88 ? -22.495 0.696 6.303 1.00 83.50 88 ILE A C 1
ATOM 694 O O . ILE A 1 88 ? -23.037 1.780 6.103 1.00 83.50 88 ILE A O 1
ATOM 698 N N . TYR A 1 89 ? -22.830 -0.073 7.341 1.00 77.56 89 TYR A N 1
ATOM 699 C CA . TYR A 1 89 ? -23.894 0.272 8.283 1.00 77.56 89 TYR A CA 1
ATOM 700 C C . TYR A 1 89 ? -23.505 1.419 9.224 1.00 77.56 89 TYR A C 1
ATOM 702 O O . TYR A 1 89 ? -24.370 2.184 9.649 1.00 77.56 89 TYR A O 1
ATOM 710 N N . VAL A 1 90 ? -22.208 1.588 9.498 1.00 81.00 90 VAL A N 1
ATOM 711 C CA . VAL A 1 90 ? -21.679 2.641 10.378 1.00 81.00 90 VAL A CA 1
ATOM 712 C C . VAL A 1 90 ? -21.703 4.008 9.689 1.00 81.00 90 VAL A C 1
ATOM 714 O O . VAL A 1 90 ? -21.804 5.024 10.375 1.00 81.00 90 VAL A O 1
ATOM 717 N N . LEU A 1 91 ? -21.739 4.054 8.349 1.00 74.00 91 LEU A N 1
ATOM 718 C CA . LEU A 1 91 ? -21.851 5.296 7.564 1.00 74.00 91 LEU A CA 1
ATOM 719 C C . LEU A 1 91 ? -23.119 6.109 7.873 1.00 74.00 91 LEU A C 1
ATOM 721 O O . LEU A 1 91 ? -23.164 7.304 7.598 1.00 74.00 91 LEU A O 1
ATOM 725 N N . LYS A 1 92 ? -24.148 5.481 8.456 1.00 77.25 92 LYS A N 1
ATOM 726 C CA . LYS A 1 92 ? -25.387 6.159 8.873 1.00 77.25 92 LYS A CA 1
ATOM 727 C C . LYS A 1 92 ? -25.261 6.882 10.218 1.00 77.25 92 LYS A C 1
ATOM 729 O O . LYS A 1 92 ? -26.175 7.608 10.609 1.00 77.25 92 LYS A O 1
ATOM 734 N N . THR A 1 93 ? -24.159 6.684 10.938 1.00 81.62 93 THR A N 1
ATOM 735 C CA . THR A 1 93 ? -23.918 7.330 12.231 1.00 81.62 93 THR A CA 1
ATOM 736 C C . THR A 1 93 ? -23.708 8.824 12.023 1.00 81.62 93 THR A C 1
ATOM 738 O O . THR A 1 93 ? -22.848 9.235 11.247 1.00 81.62 93 THR A O 1
ATOM 741 N N . LYS A 1 94 ? -24.475 9.659 12.733 1.00 81.62 94 LYS A N 1
ATOM 742 C CA . LYS A 1 94 ? -24.261 11.109 12.710 1.00 81.62 94 LYS A CA 1
ATOM 743 C C . LYS A 1 94 ? -22.962 11.433 13.441 1.00 81.62 94 LYS A C 1
ATOM 745 O O . LYS A 1 94 ? -22.876 11.283 14.656 1.00 81.62 94 LYS A O 1
ATOM 750 N N . VAL A 1 95 ? -21.968 11.893 12.694 1.00 83.50 95 VAL A N 1
ATOM 751 C CA . VAL A 1 95 ? -20.689 12.351 13.241 1.00 83.50 95 VAL A CA 1
ATOM 752 C C . VAL A 1 95 ? -20.718 13.873 13.355 1.00 83.50 95 VAL A C 1
ATOM 754 O O . VAL A 1 95 ? -21.164 14.564 12.441 1.00 83.50 95 VAL A O 1
ATOM 757 N N . ASN A 1 96 ? -20.257 14.409 14.486 1.00 90.00 96 ASN A N 1
ATOM 758 C CA . ASN A 1 96 ? -20.155 15.852 14.691 1.00 90.00 96 ASN A CA 1
ATOM 759 C C . ASN A 1 96 ? -18.852 16.387 14.067 1.00 90.00 96 ASN A C 1
ATOM 761 O O . ASN A 1 96 ? -17.824 15.709 14.075 1.00 90.00 96 ASN A O 1
ATOM 765 N N . PHE A 1 97 ? -18.857 17.637 13.599 1.00 90.75 97 PHE A N 1
ATOM 766 C CA . PHE A 1 97 ? -17.661 18.339 13.129 1.00 90.75 97 PHE A CA 1
ATOM 767 C C . PHE A 1 97 ? -16.520 18.306 14.159 1.00 90.75 97 PHE A C 1
ATOM 769 O O . PHE A 1 97 ? -15.356 18.131 13.802 1.00 90.75 97 PHE A O 1
ATOM 776 N N . ASN A 1 98 ? -16.857 18.378 15.451 1.00 92.19 98 ASN A N 1
ATOM 777 C CA . ASN A 1 98 ? -15.880 18.274 16.536 1.00 92.19 98 ASN A CA 1
ATOM 778 C C . ASN A 1 98 ? -15.102 16.949 16.517 1.00 92.19 98 ASN A C 1
ATOM 780 O O . ASN A 1 98 ? -13.913 16.944 16.825 1.00 92.19 98 ASN A O 1
ATOM 784 N N . THR A 1 99 ? -15.730 15.842 16.110 1.00 89.44 99 THR A N 1
ATOM 785 C CA . THR A 1 99 ? -15.068 14.536 15.990 1.00 89.44 99 THR A CA 1
ATOM 786 C C . THR A 1 99 ? -14.044 14.542 14.856 1.00 89.44 99 THR A C 1
ATOM 788 O O . THR A 1 99 ? -12.920 14.083 15.047 1.00 89.44 99 THR A O 1
ATOM 791 N N . TYR A 1 100 ? -14.382 15.131 13.704 1.00 88.50 100 TYR A N 1
ATOM 792 C CA . TYR A 1 100 ? -13.437 15.298 12.594 1.00 88.50 100 TYR A CA 1
ATOM 793 C C . TYR A 1 100 ? -12.274 16.217 12.969 1.00 88.50 100 TYR A C 1
ATOM 795 O O . TYR A 1 100 ? -11.120 15.893 12.693 1.00 88.50 100 TYR A O 1
ATOM 803 N N . LYS A 1 101 ? -12.558 17.333 13.652 1.00 92.56 101 LYS A N 1
ATOM 804 C CA . LYS A 1 101 ? -11.530 18.255 14.148 1.00 92.56 101 LYS A CA 1
ATOM 805 C C . LYS A 1 101 ? -10.583 17.562 15.129 1.00 92.56 101 LYS A C 1
ATOM 807 O O . LYS A 1 101 ? -9.371 17.739 15.029 1.00 92.56 101 LYS A O 1
ATOM 812 N N . LEU A 1 102 ? -11.120 16.753 16.045 1.00 90.06 102 LEU A N 1
ATOM 813 C CA . LEU A 1 102 ? -10.325 15.975 16.994 1.00 90.06 102 LEU A CA 1
ATOM 814 C C . LEU A 1 102 ? -9.436 14.954 16.273 1.00 90.06 102 LEU A C 1
ATOM 816 O O . LEU A 1 102 ? -8.245 14.874 16.571 1.00 90.06 102 LEU A O 1
ATOM 820 N N . LEU A 1 103 ? -9.989 14.214 15.306 1.00 89.31 103 LEU A N 1
ATOM 821 C CA . LEU A 1 103 ? -9.239 13.244 14.506 1.00 89.31 103 LEU A CA 1
ATOM 822 C C . LEU A 1 103 ? -8.085 13.928 13.761 1.00 89.31 103 LEU A C 1
ATOM 824 O O . LEU A 1 103 ? -6.938 13.495 13.864 1.00 89.31 103 LEU A O 1
ATOM 828 N N . LEU A 1 104 ? -8.377 15.039 13.078 1.00 89.50 104 LEU A N 1
ATOM 829 C CA . LEU A 1 104 ? -7.391 15.784 12.305 1.00 89.50 104 LEU A CA 1
ATOM 830 C C . LEU A 1 104 ? -6.281 16.340 13.204 1.00 89.50 104 LEU A C 1
ATOM 832 O O . LEU A 1 104 ? -5.104 16.174 12.889 1.00 89.50 104 LEU A O 1
ATOM 836 N N . SER A 1 105 ? -6.646 16.921 14.352 1.00 90.25 105 SER A N 1
ATOM 837 C CA . SER A 1 105 ? -5.695 17.463 15.328 1.00 90.25 105 SER A CA 1
ATOM 838 C C . SER A 1 105 ? -4.781 16.395 15.927 1.00 90.25 105 SER A C 1
ATOM 840 O O . SER A 1 105 ? -3.641 16.705 16.253 1.00 90.25 105 SER A O 1
ATOM 842 N N . ARG A 1 106 ? -5.259 15.155 16.091 1.00 86.75 106 ARG A N 1
ATOM 843 C CA . ARG A 1 106 ? -4.426 14.039 16.567 1.00 86.75 106 ARG A CA 1
ATOM 844 C C . ARG A 1 106 ? -3.522 13.488 15.464 1.00 86.75 106 ARG A C 1
ATOM 846 O O . ARG A 1 106 ? -2.394 13.098 15.740 1.00 86.75 106 ARG A O 1
ATOM 853 N N . SER A 1 107 ? -3.988 13.480 14.214 1.00 88.25 107 SER A N 1
ATOM 854 C CA . SER A 1 107 ? -3.208 12.969 13.078 1.00 88.25 107 SER A CA 1
ATOM 855 C C . SER A 1 107 ? -2.178 13.953 12.513 1.00 88.25 107 SER A C 1
ATOM 857 O O . SER A 1 107 ? -1.216 13.518 11.884 1.00 88.25 107 SER A O 1
ATOM 859 N N . SER A 1 108 ? -2.346 15.265 12.713 1.00 87.81 108 SER A N 1
ATOM 860 C CA . SER A 1 108 ? -1.518 16.291 12.060 1.00 87.81 108 SER A CA 1
ATOM 861 C C . SER A 1 108 ? -0.047 16.232 12.477 1.00 87.81 108 SER A C 1
ATOM 863 O O . SER A 1 108 ? 0.832 16.311 11.620 1.00 87.81 108 SER A O 1
ATOM 865 N N . GLY A 1 109 ? 0.232 16.015 13.766 1.00 85.56 109 GLY A N 1
ATOM 866 C CA . GLY A 1 109 ? 1.600 15.817 14.257 1.00 85.56 109 GLY A CA 1
ATOM 867 C C . GLY A 1 109 ? 2.255 14.576 13.644 1.00 85.56 109 GLY A C 1
ATOM 868 O O . GLY A 1 109 ? 3.413 14.615 13.226 1.00 85.56 109 GLY A O 1
ATOM 869 N N . PHE A 1 110 ? 1.482 13.497 13.494 1.00 86.56 110 PHE A N 1
ATOM 870 C CA . PHE A 1 110 ? 1.960 12.270 12.862 1.00 86.56 110 PHE A CA 1
ATOM 871 C C . PHE A 1 110 ? 2.195 12.433 11.356 1.00 86.56 110 PHE A C 1
ATOM 873 O O . PHE A 1 110 ? 3.088 11.795 10.810 1.00 86.56 110 PHE A O 1
ATOM 880 N N . LEU A 1 111 ? 1.444 13.301 10.672 1.00 88.94 111 LEU A N 1
ATOM 881 C CA . LEU A 1 111 ? 1.612 13.542 9.237 1.00 88.94 111 LEU A CA 1
ATOM 882 C C . LEU A 1 111 ? 2.992 14.124 8.915 1.00 88.94 111 LEU A C 1
ATOM 884 O O . LEU A 1 111 ? 3.652 13.645 7.991 1.00 88.94 111 LEU A O 1
ATOM 888 N N . ILE A 1 112 ? 3.447 15.120 9.682 1.00 88.44 112 ILE A N 1
ATOM 889 C CA . ILE A 1 112 ? 4.773 15.731 9.494 1.00 88.44 112 ILE A CA 1
ATOM 890 C C . ILE A 1 112 ? 5.862 14.694 9.759 1.00 88.44 112 ILE A C 1
ATOM 892 O O . ILE A 1 112 ? 6.747 14.503 8.925 1.00 88.44 112 ILE A O 1
ATOM 896 N N . PHE A 1 113 ? 5.753 13.984 10.885 1.00 89.00 113 PHE A N 1
ATOM 897 C CA . PHE A 1 113 ? 6.690 12.927 11.246 1.00 89.00 113 PHE A CA 1
ATOM 898 C C . PHE A 1 113 ? 6.765 11.847 10.158 1.00 89.00 113 PHE A C 1
ATOM 900 O O . PHE A 1 113 ? 7.841 11.570 9.642 1.00 89.00 113 PHE A O 1
ATOM 907 N N . SER A 1 114 ? 5.618 11.314 9.728 1.00 88.00 114 SER A N 1
ATOM 908 C CA . SER A 1 114 ? 5.537 10.285 8.689 1.00 88.00 114 SER A CA 1
ATOM 909 C C . S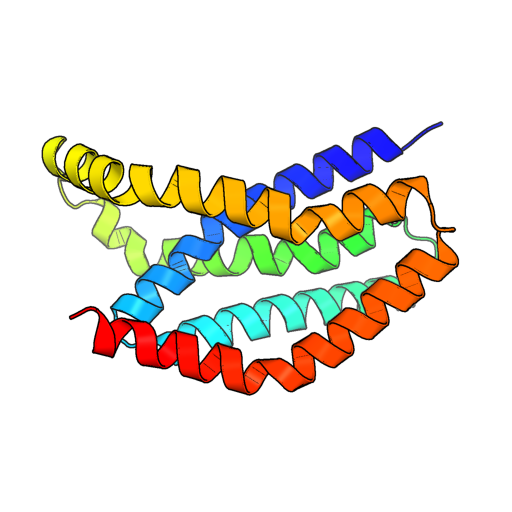ER A 1 114 ? 6.103 10.760 7.352 1.00 88.00 114 SER A C 1
ATOM 911 O O . SER A 1 114 ? 6.747 9.976 6.660 1.00 88.00 114 SER A O 1
ATOM 913 N N . SER A 1 115 ? 5.877 12.021 6.975 1.00 88.75 115 SER A N 1
ATOM 914 C CA . SER A 1 115 ? 6.403 12.575 5.722 1.00 88.75 115 SER A CA 1
ATOM 915 C C . SER A 1 115 ? 7.927 12.666 5.760 1.00 88.75 115 SER A C 1
ATOM 917 O O . SER A 1 115 ? 8.593 12.228 4.824 1.00 88.75 115 SER A O 1
ATOM 919 N N . LEU A 1 116 ? 8.487 13.168 6.866 1.00 89.88 116 LEU A N 1
ATOM 920 C CA . LEU A 1 116 ? 9.933 13.247 7.050 1.00 89.88 116 LEU A CA 1
ATOM 921 C C . LEU A 1 116 ? 10.566 11.851 7.091 1.00 89.88 116 LEU A C 1
ATOM 923 O O . LEU A 1 116 ? 11.572 11.620 6.424 1.00 89.88 116 LEU A O 1
ATOM 927 N N . SER A 1 117 ? 9.944 10.902 7.800 1.00 89.19 117 SER A N 1
ATOM 928 C CA . SER A 1 117 ? 10.392 9.508 7.828 1.00 89.19 117 SER A CA 1
ATOM 929 C C . SER A 1 117 ? 10.423 8.891 6.433 1.00 89.19 117 SER A C 1
ATOM 931 O O . SER A 1 117 ? 11.406 8.243 6.101 1.00 89.19 117 SER A O 1
ATOM 933 N N . ILE A 1 118 ? 9.400 9.110 5.598 1.00 87.94 118 ILE A N 1
ATOM 934 C CA . ILE A 1 118 ? 9.378 8.585 4.223 1.00 87.94 118 ILE A CA 1
ATOM 935 C C . ILE A 1 118 ? 10.502 9.197 3.381 1.00 87.94 118 ILE A C 1
ATOM 937 O O . ILE A 1 118 ? 11.175 8.465 2.665 1.00 87.94 118 ILE A O 1
ATOM 941 N N . ILE A 1 119 ? 10.747 10.508 3.475 1.00 88.50 119 ILE A N 1
ATOM 942 C CA . ILE A 1 119 ? 11.836 11.158 2.725 1.00 88.50 119 ILE A CA 1
ATOM 943 C C . ILE A 1 119 ? 13.189 10.562 3.124 1.00 88.50 119 ILE A C 1
ATOM 945 O O . ILE A 1 119 ? 13.979 10.194 2.257 1.00 88.50 119 ILE A O 1
ATOM 949 N N . VAL A 1 120 ? 13.441 10.424 4.427 1.00 90.06 120 VAL A N 1
ATOM 950 C CA . VAL A 1 120 ? 14.694 9.853 4.942 1.00 90.06 120 VAL A CA 1
ATOM 951 C C . VAL A 1 120 ? 14.838 8.389 4.525 1.00 90.06 120 VAL A C 1
ATOM 953 O O . VAL A 1 120 ? 15.876 8.011 3.990 1.00 90.06 120 VAL A O 1
ATOM 956 N N . LEU A 1 121 ? 13.790 7.581 4.702 1.00 85.50 121 LEU A N 1
ATOM 957 C CA . LEU A 1 121 ? 13.803 6.152 4.376 1.00 85.50 121 LEU A CA 1
ATOM 958 C C . LEU A 1 121 ? 13.950 5.868 2.881 1.00 85.50 121 LEU A C 1
ATOM 960 O O . LEU A 1 121 ? 14.436 4.800 2.552 1.00 85.50 121 LEU A O 1
ATOM 964 N N . GLN A 1 122 ? 13.544 6.797 2.009 1.00 87.62 122 GLN A N 1
ATOM 965 C CA . GLN A 1 122 ? 13.634 6.649 0.551 1.00 87.62 122 GLN A CA 1
ATOM 966 C C . GLN A 1 122 ? 14.811 7.426 -0.059 1.00 87.62 122 GLN A C 1
ATOM 968 O O . GLN A 1 122 ? 14.963 7.476 -1.283 1.00 87.62 122 GLN A O 1
ATOM 973 N N . THR A 1 123 ? 15.639 8.072 0.770 1.00 88.25 123 THR A N 1
ATOM 974 C CA . THR A 1 123 ? 16.814 8.828 0.305 1.00 88.25 123 THR A CA 1
ATOM 975 C C . THR A 1 123 ? 17.820 7.914 -0.397 1.00 88.25 123 THR A C 1
ATOM 977 O O . THR A 1 123 ? 18.443 8.313 -1.381 1.00 88.25 123 THR A O 1
ATOM 980 N N . ASP A 1 124 ? 17.943 6.673 0.065 1.00 86.44 124 ASP A N 1
ATOM 981 C CA . ASP A 1 124 ? 18.756 5.627 -0.546 1.00 86.44 124 ASP A CA 1
ATOM 982 C C . ASP A 1 124 ? 18.357 5.387 -2.015 1.00 86.44 124 ASP A C 1
ATOM 984 O O . ASP A 1 124 ? 19.210 5.457 -2.900 1.00 86.44 124 ASP A O 1
ATOM 988 N N . TYR A 1 125 ? 17.062 5.242 -2.306 1.00 85.12 125 TYR A N 1
ATOM 989 C CA . TYR A 1 125 ? 16.538 5.087 -3.663 1.00 85.12 125 TYR A CA 1
ATOM 990 C C . TYR A 1 125 ? 16.767 6.330 -4.532 1.00 85.12 125 TYR A C 1
ATOM 992 O O . TYR A 1 125 ? 17.073 6.193 -5.720 1.00 85.12 125 TYR A O 1
ATOM 1000 N N . ILE A 1 126 ? 16.679 7.539 -3.961 1.00 87.69 126 ILE A N 1
ATOM 1001 C CA . ILE A 1 126 ? 16.980 8.787 -4.683 1.00 87.69 126 ILE A CA 1
ATOM 1002 C C . ILE A 1 126 ? 18.446 8.795 -5.129 1.00 87.69 126 ILE A C 1
ATOM 1004 O O . ILE A 1 126 ? 18.728 9.043 -6.303 1.00 87.69 126 ILE A O 1
ATOM 1008 N N . VAL A 1 127 ? 19.378 8.472 -4.230 1.00 89.81 127 VAL A N 1
ATOM 1009 C CA . VAL A 1 127 ? 20.814 8.431 -4.548 1.00 89.81 127 VAL A CA 1
ATOM 1010 C C . VAL A 1 127 ? 21.127 7.311 -5.543 1.00 89.81 127 VAL A C 1
ATOM 1012 O O . VAL A 1 127 ? 21.837 7.541 -6.524 1.00 89.81 127 VAL A O 1
ATOM 1015 N N . MET A 1 128 ? 20.564 6.116 -5.349 1.00 88.88 128 MET A N 1
ATOM 1016 C CA . MET A 1 128 ? 20.770 4.976 -6.249 1.00 88.88 128 MET A CA 1
ATOM 1017 C C . MET A 1 128 ? 20.290 5.265 -7.667 1.00 88.88 128 MET A C 1
ATOM 1019 O O . MET A 1 128 ? 20.999 4.927 -8.611 1.00 88.88 128 MET A O 1
ATOM 1023 N N . SER A 1 129 ? 19.152 5.950 -7.825 1.00 87.25 129 SER A N 1
ATOM 1024 C CA . SER A 1 129 ? 18.619 6.311 -9.146 1.00 87.25 129 SER A CA 1
ATOM 1025 C C . SER A 1 129 ? 19.577 7.169 -9.984 1.00 87.25 129 SER A C 1
ATOM 1027 O O . SER A 1 129 ? 19.495 7.158 -11.210 1.00 87.25 129 SER A O 1
ATOM 1029 N N . GLN A 1 130 ? 20.497 7.894 -9.335 1.00 91.12 130 GLN A N 1
ATOM 1030 C CA . GLN A 1 130 ? 21.477 8.760 -9.995 1.00 91.12 130 GLN A CA 1
ATOM 1031 C C . GLN A 1 130 ? 22.852 8.107 -10.173 1.00 91.12 130 GLN A C 1
ATOM 1033 O O . GLN A 1 130 ? 23.644 8.568 -10.994 1.00 91.12 130 GLN A O 1
ATOM 1038 N N . LYS A 1 131 ? 23.184 7.097 -9.361 1.00 91.25 131 LYS A N 1
ATOM 1039 C CA . LYS A 1 131 ? 24.550 6.557 -9.252 1.00 91.25 131 LYS A CA 1
ATOM 1040 C C . LYS A 1 131 ? 24.699 5.133 -9.767 1.00 91.25 131 LYS A C 1
ATOM 1042 O O . LYS A 1 131 ? 25.801 4.764 -10.162 1.00 91.25 131 LYS A O 1
ATOM 1047 N N . LEU A 1 132 ? 23.635 4.336 -9.737 1.00 91.19 132 LEU A N 1
ATOM 1048 C CA . LEU A 1 132 ? 23.687 2.919 -10.075 1.00 91.19 132 LEU A CA 1
ATOM 1049 C C . LEU A 1 132 ? 23.062 2.636 -11.437 1.00 91.19 132 LEU A C 1
ATOM 1051 O O . LEU A 1 132 ? 22.135 3.310 -11.885 1.00 91.19 132 LEU A O 1
ATOM 1055 N N . SER A 1 133 ? 23.564 1.582 -12.077 1.00 93.25 133 SER A N 1
ATOM 1056 C CA . SER A 1 133 ? 22.926 1.012 -13.256 1.00 93.25 133 SER A CA 1
ATOM 1057 C C . SER A 1 133 ? 21.605 0.329 -12.874 1.00 93.25 133 SER A C 1
ATOM 1059 O O . SER A 1 133 ? 21.415 -0.104 -11.734 1.00 93.25 133 SER A O 1
ATOM 1061 N N . ALA A 1 134 ? 20.697 0.164 -13.840 1.00 87.19 134 ALA A N 1
ATOM 1062 C CA . ALA A 1 134 ? 19.427 -0.532 -13.611 1.00 87.19 134 ALA A CA 1
ATOM 1063 C C . ALA A 1 134 ? 19.620 -1.963 -13.068 1.00 87.19 134 ALA A C 1
ATOM 1065 O O . ALA A 1 134 ? 18.857 -2.407 -12.212 1.00 87.19 134 ALA A O 1
ATOM 1066 N N . ALA A 1 135 ? 20.665 -2.667 -13.516 1.00 92.00 135 ALA A N 1
ATOM 1067 C CA . ALA A 1 135 ? 20.972 -4.016 -13.048 1.00 92.00 135 ALA A CA 1
ATOM 1068 C C . ALA A 1 135 ? 21.353 -4.043 -11.559 1.00 92.00 135 ALA A C 1
ATOM 1070 O O . ALA A 1 135 ? 20.963 -4.960 -10.836 1.00 92.00 135 ALA A O 1
ATOM 1071 N N . ASP A 1 136 ? 22.080 -3.033 -11.084 1.00 91.31 136 ASP A N 1
ATOM 1072 C CA . ASP A 1 136 ? 22.504 -2.964 -9.684 1.00 91.31 136 ASP A CA 1
ATOM 1073 C C . ASP A 1 136 ? 21.370 -2.500 -8.765 1.00 91.31 136 ASP A C 1
ATOM 1075 O O . ASP A 1 136 ? 21.255 -3.006 -7.649 1.00 91.31 136 ASP A O 1
ATOM 1079 N N . ILE A 1 137 ? 20.467 -1.643 -9.260 1.00 90.19 137 ILE A N 1
ATOM 1080 C CA . ILE A 1 137 ? 19.217 -1.302 -8.560 1.00 90.19 137 ILE A CA 1
ATOM 1081 C C . ILE A 1 137 ? 18.388 -2.571 -8.311 1.00 90.19 137 ILE A C 1
ATOM 1083 O O . ILE A 1 137 ? 17.941 -2.800 -7.189 1.00 90.19 137 ILE A O 1
ATOM 1087 N N . ILE A 1 138 ? 18.235 -3.439 -9.319 1.00 90.00 138 ILE A N 1
ATOM 1088 C CA . ILE A 1 138 ? 17.489 -4.699 -9.168 1.00 90.00 138 ILE A CA 1
ATOM 1089 C C . ILE A 1 138 ? 18.137 -5.598 -8.107 1.00 90.00 138 ILE A C 1
ATOM 1091 O O . ILE A 1 138 ? 17.440 -6.081 -7.213 1.00 90.00 138 ILE A O 1
ATOM 1095 N N . LYS A 1 139 ? 19.463 -5.799 -8.156 1.00 90.94 139 LYS A N 1
ATOM 1096 C CA . LYS A 1 139 ? 20.186 -6.607 -7.153 1.00 90.94 139 LYS A CA 1
ATOM 1097 C C . LYS A 1 139 ? 19.991 -6.060 -5.739 1.00 90.94 139 LYS A C 1
ATOM 1099 O O . LYS A 1 139 ? 19.731 -6.833 -4.814 1.00 90.94 139 LYS A O 1
ATOM 1104 N N . TYR A 1 140 ? 20.095 -4.741 -5.577 1.00 90.25 140 TYR A N 1
ATOM 1105 C CA . TYR A 1 140 ? 19.886 -4.082 -4.293 1.00 90.25 140 TYR A CA 1
ATOM 1106 C C . TYR A 1 140 ? 18.464 -4.317 -3.776 1.00 90.25 140 TYR A C 1
ATOM 1108 O O . TYR A 1 140 ? 18.286 -4.794 -2.656 1.00 90.25 140 TYR A O 1
ATOM 1116 N N . THR A 1 141 ? 17.446 -4.069 -4.604 1.00 89.56 141 THR A N 1
ATOM 1117 C CA . THR A 1 141 ? 16.044 -4.260 -4.217 1.00 89.56 141 THR A CA 1
ATOM 1118 C C . THR A 1 141 ? 15.751 -5.710 -3.835 1.00 89.56 141 THR A C 1
ATOM 1120 O O . THR A 1 141 ? 15.094 -5.945 -2.821 1.00 89.56 141 THR A O 1
ATOM 1123 N N . VAL A 1 142 ? 16.265 -6.692 -4.585 1.00 91.12 142 VAL A N 1
ATOM 1124 C CA . VAL A 1 142 ? 16.121 -8.118 -4.241 1.00 91.12 142 VAL A CA 1
ATOM 1125 C C . VAL A 1 142 ? 16.775 -8.422 -2.892 1.00 91.12 142 VAL A C 1
ATOM 1127 O O . VAL A 1 142 ? 16.152 -9.041 -2.031 1.00 91.12 142 VAL A O 1
ATOM 1130 N N . THR A 1 143 ? 17.990 -7.923 -2.667 1.00 92.06 143 THR A N 1
ATOM 1131 C CA . THR A 1 143 ? 18.708 -8.094 -1.396 1.00 92.06 143 THR A CA 1
ATOM 1132 C C . THR A 1 143 ? 17.912 -7.505 -0.228 1.00 92.06 143 THR A C 1
ATOM 1134 O O . THR A 1 143 ? 17.700 -8.177 0.780 1.00 92.06 143 THR A O 1
ATOM 1137 N N . MET A 1 144 ? 17.373 -6.292 -0.383 1.00 88.81 144 MET A N 1
ATOM 1138 C CA . MET A 1 144 ? 16.541 -5.651 0.640 1.00 88.81 144 MET A CA 1
ATOM 1139 C C . MET A 1 144 ? 15.254 -6.425 0.940 1.00 88.81 144 MET A C 1
ATOM 1141 O O . MET A 1 144 ? 14.811 -6.441 2.088 1.00 88.81 144 MET A O 1
ATOM 1145 N N . LYS A 1 145 ? 14.654 -7.108 -0.045 1.00 88.69 145 LYS A N 1
ATOM 1146 C CA . LYS A 1 145 ? 13.494 -7.985 0.196 1.00 88.69 145 LYS A CA 1
ATOM 1147 C C . LYS A 1 145 ? 13.860 -9.205 1.041 1.00 88.69 145 LYS A C 1
ATOM 1149 O O . LYS A 1 145 ? 13.090 -9.561 1.929 1.00 88.69 145 LYS A O 1
ATOM 1154 N N . ILE A 1 146 ? 15.035 -9.798 0.816 1.00 90.69 146 ILE A N 1
ATOM 1155 C CA . ILE A 1 146 ? 15.546 -10.913 1.630 1.00 90.69 146 ILE A CA 1
ATOM 1156 C C . ILE A 1 146 ? 15.786 -10.450 3.072 1.00 90.69 146 ILE A C 1
ATOM 1158 O O . ILE A 1 146 ? 15.329 -11.100 4.011 1.00 90.69 146 ILE A O 1
ATOM 1162 N N . PHE A 1 147 ? 16.427 -9.292 3.263 1.00 88.44 147 PHE A N 1
ATOM 1163 C CA . PHE A 1 147 ? 16.576 -8.700 4.596 1.00 88.44 147 PHE A CA 1
ATOM 1164 C C . PHE A 1 147 ? 15.223 -8.425 5.254 1.00 88.44 147 PHE A C 1
ATOM 1166 O O . PHE A 1 147 ? 15.013 -8.807 6.403 1.00 88.44 147 PHE A O 1
ATOM 1173 N N . GLY A 1 148 ? 14.277 -7.835 4.521 1.00 86.56 148 GLY A N 1
ATOM 1174 C CA . GLY A 1 148 ? 12.927 -7.583 5.019 1.00 86.56 148 GLY A CA 1
ATOM 1175 C C . GLY A 1 148 ? 12.221 -8.851 5.505 1.00 86.56 148 GLY A C 1
ATOM 1176 O O . GLY A 1 148 ? 11.539 -8.812 6.525 1.00 86.56 148 GLY A O 1
ATOM 1177 N N . LEU A 1 149 ? 12.435 -9.987 4.836 1.00 87.38 149 LEU A N 1
ATOM 1178 C CA . LEU A 1 149 ? 11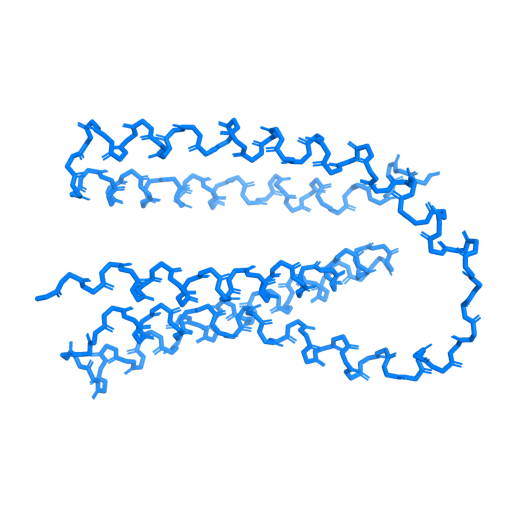.900 -11.278 5.266 1.00 87.38 149 LEU A CA 1
ATOM 1179 C C . LEU A 1 149 ? 12.511 -11.748 6.595 1.00 87.38 149 LEU A C 1
ATOM 1181 O O . LEU A 1 149 ? 11.780 -12.219 7.461 1.00 87.38 149 LEU A O 1
ATOM 1185 N N . MET A 1 150 ? 13.817 -11.560 6.807 1.00 87.38 150 MET A N 1
ATOM 1186 C CA . MET A 1 150 ? 14.457 -11.874 8.096 1.00 87.38 150 MET A CA 1
ATOM 1187 C C . MET A 1 150 ? 13.939 -10.978 9.232 1.00 87.38 150 MET A C 1
ATOM 1189 O O . MET A 1 150 ? 13.716 -11.448 10.346 1.00 87.38 150 MET A O 1
ATOM 1193 N N . PHE A 1 151 ? 13.689 -9.699 8.945 1.00 87.25 151 PHE A N 1
ATOM 1194 C CA . PHE A 1 151 ? 13.151 -8.742 9.917 1.00 87.25 151 PHE A CA 1
ATOM 1195 C C . PHE A 1 151 ? 11.630 -8.828 10.108 1.00 87.25 151 PHE A C 1
ATOM 1197 O O . PHE A 1 151 ? 11.094 -8.187 11.014 1.00 87.25 151 PHE A O 1
ATOM 1204 N N . PHE A 1 152 ? 10.920 -9.630 9.310 1.00 85.50 152 PHE A N 1
ATOM 1205 C CA . PHE A 1 152 ? 9.460 -9.699 9.350 1.00 85.50 152 PHE A CA 1
ATOM 1206 C C . PHE A 1 152 ? 8.928 -10.061 10.744 1.00 85.50 152 PHE A C 1
ATOM 1208 O O . PHE A 1 152 ? 8.024 -9.390 11.242 1.00 85.50 152 PHE A O 1
ATOM 1215 N N . ILE A 1 153 ? 9.527 -11.055 11.410 1.00 83.94 153 ILE A N 1
ATOM 1216 C CA . ILE A 1 153 ? 9.105 -11.493 12.752 1.00 83.94 153 ILE A CA 1
ATOM 1217 C C . ILE A 1 153 ? 9.195 -10.334 13.749 1.00 83.94 153 ILE A C 1
ATOM 1219 O O . ILE A 1 153 ? 8.243 -10.074 14.483 1.00 83.94 153 ILE A O 1
ATOM 1223 N N . TYR A 1 154 ? 10.306 -9.594 13.726 1.00 87.06 154 TYR A N 1
ATOM 1224 C CA . TYR A 1 154 ? 10.494 -8.418 14.572 1.00 87.06 154 TYR A CA 1
ATOM 1225 C C . TYR A 1 154 ? 9.399 -7.370 14.325 1.00 87.06 154 TYR A C 1
ATOM 1227 O O . TYR A 1 154 ? 8.769 -6.891 15.268 1.00 87.06 154 TYR A O 1
ATOM 1235 N N . THR A 1 155 ? 9.105 -7.065 13.056 1.00 83.88 155 THR A N 1
ATOM 1236 C CA . THR A 1 155 ? 8.057 -6.090 12.715 1.00 83.88 155 THR A CA 1
ATOM 1237 C C . THR A 1 155 ? 6.655 -6.552 13.118 1.00 83.88 155 THR A C 1
ATOM 1239 O O . THR A 1 155 ? 5.868 -5.741 13.602 1.00 83.88 155 THR A O 1
ATOM 1242 N N . ALA A 1 156 ? 6.349 -7.845 12.982 1.00 81.75 156 ALA A N 1
ATOM 1243 C CA . ALA A 1 156 ? 5.052 -8.411 13.340 1.00 81.75 156 ALA A CA 1
ATOM 1244 C C . ALA A 1 156 ? 4.803 -8.346 14.853 1.00 81.75 156 ALA A C 1
ATOM 1246 O O . ALA A 1 156 ? 3.715 -7.964 15.284 1.00 81.75 156 ALA A O 1
ATOM 1247 N N . VAL A 1 157 ? 5.826 -8.656 15.659 1.00 83.19 157 VAL A N 1
ATOM 1248 C CA . VAL A 1 157 ? 5.756 -8.529 17.121 1.00 83.19 157 VAL A CA 1
ATOM 1249 C C . VAL A 1 157 ? 5.531 -7.073 17.517 1.00 83.19 157 VAL A C 1
ATOM 1251 O O . VAL A 1 157 ? 4.634 -6.791 18.306 1.00 83.19 157 VAL A O 1
ATOM 1254 N N . LEU A 1 158 ? 6.281 -6.136 16.933 1.00 84.31 158 LEU A N 1
ATOM 1255 C CA . LEU A 1 158 ? 6.152 -4.714 17.254 1.00 84.31 158 LEU A CA 1
ATOM 1256 C C . LEU A 1 158 ? 4.755 -4.162 16.914 1.00 84.31 158 LEU A C 1
ATOM 1258 O O . LEU A 1 158 ? 4.182 -3.413 17.703 1.00 84.31 158 LEU A O 1
ATOM 1262 N N . GLN A 1 159 ? 4.170 -4.575 15.785 1.00 80.00 159 GLN A N 1
ATOM 1263 C CA . GLN A 1 159 ? 2.802 -4.200 15.404 1.00 80.00 159 GLN A CA 1
ATOM 1264 C C . GLN A 1 159 ? 1.732 -4.796 16.326 1.00 80.00 159 GLN A C 1
ATOM 1266 O O . GLN A 1 159 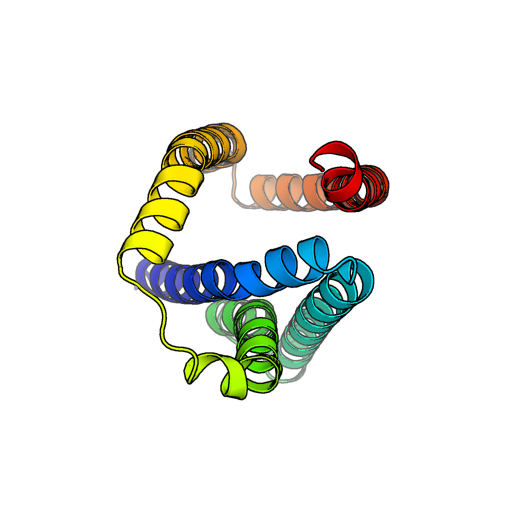? 0.716 -4.149 16.575 1.00 80.00 159 GLN A O 1
ATOM 1271 N N . ALA A 1 160 ? 1.948 -6.008 16.839 1.00 78.75 160 ALA A N 1
ATOM 1272 C CA . ALA A 1 160 ? 1.039 -6.645 17.788 1.00 78.75 160 ALA A CA 1
ATOM 1273 C C . ALA A 1 160 ? 1.154 -6.064 19.207 1.00 78.75 160 ALA A C 1
ATOM 1275 O O . ALA A 1 160 ? 0.166 -6.060 19.936 1.00 78.75 160 ALA A O 1
ATOM 1276 N N . LEU A 1 161 ? 2.337 -5.574 19.594 1.00 82.06 161 LEU A N 1
ATOM 1277 C CA . LEU A 1 161 ? 2.601 -5.015 20.922 1.00 82.06 161 LEU A CA 1
ATOM 1278 C C . LEU A 1 161 ? 2.136 -3.555 21.052 1.00 82.06 161 LEU A C 1
ATOM 1280 O O . LEU A 1 161 ? 1.674 -3.150 22.114 1.00 82.06 161 LEU A O 1
ATOM 1284 N N . TRP A 1 162 ? 2.221 -2.779 19.965 1.00 80.06 162 TRP A N 1
ATOM 1285 C CA . TRP A 1 162 ? 1.822 -1.365 19.903 1.00 80.06 162 TRP A CA 1
ATOM 1286 C C . TRP A 1 162 ? 0.478 -1.042 20.593 1.00 80.06 162 TRP A C 1
ATOM 1288 O O . TRP A 1 162 ? 0.467 -0.100 21.385 1.00 80.06 162 TRP A O 1
ATOM 1298 N N . PRO A 1 163 ? -0.636 -1.776 20.353 1.00 73.25 163 PRO A N 1
ATOM 1299 C CA . PRO A 1 163 ? -1.933 -1.406 20.914 1.00 73.25 163 PRO A CA 1
ATOM 1300 C C . PRO A 1 163 ? -1.943 -1.559 22.435 1.00 73.25 163 PRO A C 1
ATOM 1302 O O . PRO A 1 163 ? -2.535 -0.746 23.126 1.00 73.25 163 PRO A O 1
ATOM 1305 N N . VAL A 1 164 ? -1.235 -2.571 22.944 1.00 78.88 164 VAL A N 1
ATOM 1306 C CA . VAL A 1 164 ? -1.161 -2.893 24.374 1.00 78.88 164 VAL A CA 1
ATOM 1307 C C . VAL A 1 164 ? -0.316 -1.875 25.138 1.00 78.88 164 VAL A C 1
ATOM 1309 O O . VAL A 1 164 ? -0.575 -1.620 26.303 1.00 78.88 164 VAL A O 1
ATOM 1312 N N . CYS A 1 165 ? 0.712 -1.304 24.505 1.00 76.31 165 CYS A N 1
ATOM 1313 C CA . CYS A 1 165 ? 1.579 -0.313 25.148 1.00 76.31 165 CYS A CA 1
ATOM 1314 C C . CYS A 1 165 ? 1.050 1.128 25.064 1.00 76.31 165 CYS A C 1
ATOM 1316 O O . CYS A 1 165 ? 1.602 2.001 25.731 1.00 76.31 165 CYS A O 1
ATOM 1318 N N . ALA A 1 166 ? 0.079 1.397 24.188 1.00 67.75 166 ALA A N 1
ATOM 1319 C CA . ALA A 1 166 ? -0.454 2.737 23.943 1.00 67.75 166 ALA A CA 1
ATOM 1320 C C . ALA A 1 166 ? -1.760 3.036 24.705 1.00 67.75 166 ALA A C 1
ATOM 1322 O O . ALA A 1 166 ? -2.128 4.210 24.802 1.00 67.75 166 ALA A O 1
ATOM 1323 N N . GLU A 1 167 ? -2.446 2.003 25.206 1.00 49.62 167 GLU A N 1
ATOM 1324 C CA . GLU A 1 167 ? -3.546 2.100 26.182 1.00 49.62 167 GLU A CA 1
ATOM 1325 C C . GLU A 1 167 ? -3.013 2.119 27.620 1.00 49.62 167 GLU A C 1
ATOM 1327 O O . GLU A 1 167 ? -3.565 2.907 28.423 1.00 49.62 167 GLU A O 1
#

Foldseek 3Di:
DPCVVVLVVLLVVLVVLLVVLVVLCVVCLLVLNNVVSVVLQVVLQVQLVVQLVCCCVVPVPDDVSSNSCSRRVSSSVSSVVVCCVPCVVVVPDDDDPVNVVVVCVVCVVVVVVVVVVVCVVCVVVVVCVVPDDPVVVVVVVVVVVVVCVVCVVVVSVCSNCVSVVVD

Secondary structure (DSSP, 8-state):
--THHHHHHHHHHHHHHHHHHTHHHHHHHHTT-HHHHHHHHHHHHHHHHHHHHHHHHH-TT--HHHHHHHHHHHHHHHHHHHHHHHHTTGGGS---HHHHHHHHHHHHHHHHHHHHHHHHHTHHHHHHHHHS-HHHHHHHHHHHHHHHHHHHHHHHHHHHHHHHHH-

pLDDT: mean 88.13, std 7.76, range [44.38, 96.88]